Protein AF-A0A8C3JH48-F1 (afdb_monomer_lite)

pLDDT: mean 75.4, std 21.39, range [28.12, 94.06]

Radius of gyration: 23.01 Å; chains: 1; bounding box: 58×41×64 Å

Sequence (145 aa):
INKYPYADATYDEENLIQTIFDLFLAGTETTATTLRWALLYMVVYPDIQAKVQKELDAVLGCSHAICYEDRKKLPYTNAVIHEIQRYSNIVLIALPRQSMKDTELLGFPIPKGTVCVWGSCWQGWSSSLSLPPCYGRLPSPCQKE

Structure (mmCIF, N/CA/C/O backbone):
data_AF-A0A8C3JH48-F1
#
_entry.id   AF-A0A8C3JH48-F1
#
loop_
_atom_site.group_PDB
_atom_site.id
_atom_site.type_symbol
_atom_site.label_atom_id
_atom_site.label_alt_id
_atom_site.label_comp_id
_atom_site.label_asym_id
_atom_site.label_entity_id
_atom_site.label_seq_id
_atom_site.pdbx_PDB_ins_code
_atom_site.Cartn_x
_atom_site.Cartn_y
_atom_site.Cartn_z
_atom_site.occupanc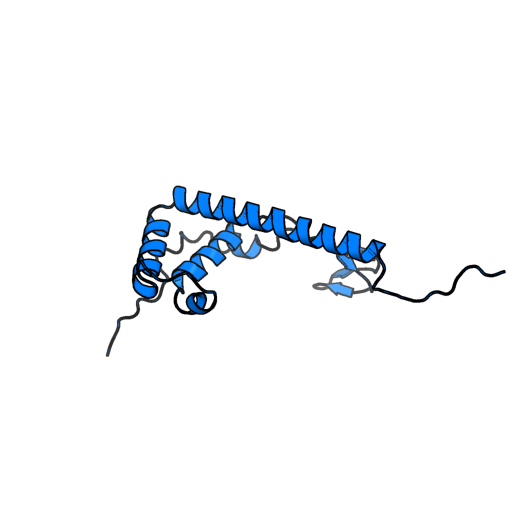y
_atom_site.B_iso_or_equiv
_atom_site.auth_seq_id
_atom_site.auth_comp_id
_atom_site.auth_asym_id
_atom_site.auth_atom_id
_atom_site.pdbx_PDB_model_num
ATOM 1 N N . ILE A 1 1 ? 36.226 10.559 -34.355 1.00 41.00 1 ILE A N 1
ATOM 2 C CA . ILE A 1 1 ? 37.206 10.066 -33.357 1.00 41.00 1 ILE A CA 1
ATOM 3 C C . ILE A 1 1 ? 36.917 10.866 -32.082 1.00 41.00 1 ILE A C 1
ATOM 5 O O . ILE A 1 1 ? 37.231 12.040 -32.093 1.00 41.00 1 ILE A O 1
ATOM 9 N N . ASN A 1 2 ? 36.156 10.478 -31.056 1.00 34.84 2 ASN A N 1
ATOM 10 C CA . ASN A 1 2 ? 35.652 9.221 -30.496 1.00 34.84 2 ASN A CA 1
ATOM 11 C C . ASN A 1 2 ? 34.139 9.353 -30.217 1.00 34.84 2 ASN A C 1
ATOM 13 O O . ASN A 1 2 ? 33.709 10.376 -29.694 1.00 34.84 2 ASN A O 1
ATOM 17 N N . LYS A 1 3 ? 33.344 8.322 -30.526 1.00 46.06 3 LYS A N 1
ATOM 18 C CA . LYS A 1 3 ? 31.971 8.159 -30.021 1.00 46.06 3 LYS A CA 1
ATOM 19 C C . LYS A 1 3 ? 32.010 7.060 -28.950 1.00 46.06 3 LYS A C 1
ATOM 21 O O . LYS A 1 3 ? 32.219 5.913 -29.315 1.00 46.06 3 LYS A O 1
ATOM 26 N N . TYR A 1 4 ? 31.817 7.461 -27.689 1.00 56.75 4 TYR A N 1
ATOM 27 C CA . TYR A 1 4 ? 31.629 6.664 -26.458 1.00 56.75 4 TYR A CA 1
ATOM 28 C C . TYR A 1 4 ? 32.773 5.718 -26.041 1.00 56.75 4 TYR A C 1
ATOM 30 O O . TYR A 1 4 ? 33.217 4.871 -26.810 1.00 56.75 4 TYR A O 1
ATOM 38 N N . PRO A 1 5 ? 33.239 5.849 -24.786 1.00 51.25 5 PRO A N 1
ATOM 39 C CA . PRO A 1 5 ? 32.789 4.884 -23.785 1.00 51.25 5 PRO A CA 1
ATOM 40 C C . PRO A 1 5 ? 32.626 5.544 -22.405 1.00 51.25 5 PRO A C 1
ATOM 42 O O . PRO A 1 5 ? 33.610 5.787 -21.712 1.00 51.25 5 PRO A O 1
ATOM 45 N N . TYR A 1 6 ? 31.392 5.813 -21.981 1.00 52.72 6 TYR A N 1
ATOM 46 C CA . TYR A 1 6 ? 31.112 5.972 -20.555 1.00 52.72 6 TYR A CA 1
ATOM 47 C C . TYR A 1 6 ? 30.202 4.825 -20.150 1.00 52.72 6 TYR A C 1
ATOM 49 O O . TYR A 1 6 ? 29.011 4.807 -20.455 1.00 52.72 6 TYR A O 1
ATOM 57 N N . ALA A 1 7 ? 30.814 3.808 -19.562 1.00 53.72 7 ALA A N 1
ATOM 58 C CA . ALA A 1 7 ? 30.078 2.830 -18.800 1.00 53.72 7 ALA A CA 1
ATOM 59 C C . ALA A 1 7 ? 29.486 3.536 -17.566 1.00 53.72 7 ALA A C 1
ATOM 61 O O . ALA A 1 7 ? 30.223 4.117 -16.778 1.00 53.72 7 ALA A O 1
ATOM 62 N N . ASP A 1 8 ? 28.165 3.444 -17.432 1.00 58.72 8 ASP A N 1
ATOM 63 C CA . ASP A 1 8 ? 27.534 2.974 -16.196 1.00 58.72 8 ASP A CA 1
ATOM 64 C C . ASP A 1 8 ? 27.683 3.852 -14.937 1.00 58.72 8 ASP A C 1
ATOM 66 O O . ASP A 1 8 ? 28.191 3.412 -13.907 1.00 58.72 8 ASP A O 1
ATOM 70 N N . ALA A 1 9 ? 27.180 5.088 -14.979 1.00 63.81 9 ALA A N 1
ATOM 71 C CA . ALA A 1 9 ? 26.744 5.747 -13.749 1.00 63.81 9 ALA A CA 1
ATOM 72 C C . ALA A 1 9 ? 25.225 5.592 -13.630 1.00 63.81 9 ALA A C 1
ATOM 74 O O . ALA A 1 9 ? 24.464 6.329 -14.245 1.00 63.81 9 ALA A O 1
ATOM 75 N N . THR A 1 10 ? 24.770 4.642 -12.809 1.00 65.00 10 THR A N 1
ATOM 76 C CA . THR A 1 10 ? 23.352 4.513 -12.410 1.00 65.00 10 THR A CA 1
ATOM 77 C C . THR A 1 10 ? 22.822 5.796 -11.742 1.00 65.00 10 THR A C 1
ATOM 79 O O . THR A 1 10 ? 21.617 6.012 -11.658 1.00 65.00 10 THR A O 1
ATOM 82 N N . TYR A 1 11 ? 23.721 6.657 -11.263 1.00 73.12 11 TYR A N 1
ATOM 83 C CA . TYR A 1 11 ? 23.423 7.925 -10.607 1.00 73.12 11 TYR A CA 1
ATOM 84 C C . TYR A 1 11 ? 23.704 9.096 -11.554 1.00 73.12 11 TYR A C 1
ATOM 86 O O . TYR A 1 11 ? 24.757 9.724 -11.479 1.00 73.12 11 TYR A O 1
ATOM 94 N N . ASP A 1 12 ? 22.749 9.360 -12.441 1.00 88.25 12 ASP A N 1
ATOM 95 C CA . ASP A 1 12 ? 22.699 10.537 -13.311 1.00 88.25 12 ASP A CA 1
ATOM 96 C C . ASP A 1 12 ? 21.501 11.429 -12.930 1.00 88.25 12 ASP A C 1
ATOM 98 O O . ASP A 1 12 ? 20.529 10.943 -12.343 1.00 88.25 12 ASP A O 1
ATOM 102 N N . GLU A 1 13 ? 21.562 12.729 -13.238 1.00 89.25 13 GLU A N 1
ATOM 103 C CA . GLU A 1 13 ? 20.488 13.682 -12.923 1.00 89.25 13 GLU A CA 1
ATOM 104 C C . GLU A 1 13 ? 19.170 13.313 -13.623 1.00 89.25 13 GLU A C 1
ATOM 106 O O . GLU A 1 13 ? 18.105 13.387 -13.006 1.00 89.25 13 GLU A O 1
ATOM 111 N N . GLU A 1 14 ? 19.222 12.817 -14.864 1.00 87.69 14 GLU A N 1
ATOM 112 C CA . GLU A 1 14 ? 18.025 12.369 -15.578 1.00 87.69 14 GLU A CA 1
ATOM 113 C C . GLU A 1 14 ? 17.397 11.153 -14.886 1.00 87.69 14 GLU A C 1
ATOM 115 O O . GLU A 1 14 ? 16.182 11.111 -14.670 1.00 87.69 14 GLU A O 1
ATOM 120 N N . ASN A 1 15 ? 18.219 10.188 -14.457 1.00 87.38 15 ASN A N 1
ATOM 121 C CA . ASN A 1 15 ? 17.739 9.011 -13.732 1.00 87.38 15 ASN A CA 1
ATOM 122 C C . ASN A 1 15 ? 17.193 9.370 -12.338 1.00 87.38 15 ASN A C 1
ATOM 124 O O . ASN A 1 15 ? 16.231 8.755 -11.872 1.00 87.38 15 ASN A O 1
ATOM 128 N N . LEU A 1 16 ? 17.759 10.387 -11.678 1.00 90.44 16 LEU A N 1
ATOM 129 C CA . LEU A 1 16 ? 17.244 10.913 -10.414 1.00 90.44 16 LEU A CA 1
ATOM 130 C C . LEU A 1 16 ? 15.840 11.505 -10.591 1.00 90.44 16 LEU A C 1
ATOM 132 O O . LEU A 1 16 ? 14.942 11.176 -9.816 1.00 90.44 16 LEU A O 1
ATOM 136 N N . ILE A 1 17 ? 15.632 12.331 -11.622 1.00 92.12 17 ILE A N 1
ATOM 137 C CA . ILE A 1 17 ? 14.319 12.920 -11.924 1.00 92.12 17 ILE A CA 1
ATOM 138 C C . ILE A 1 17 ? 13.291 11.817 -12.211 1.00 92.12 17 ILE A C 1
ATOM 140 O O . ILE A 1 17 ? 12.191 11.853 -11.654 1.00 92.12 17 ILE A O 1
ATOM 144 N N . GLN A 1 18 ? 13.655 10.812 -13.017 1.00 89.69 18 GLN A N 1
ATOM 145 C CA . GLN A 1 18 ? 12.784 9.665 -13.305 1.00 89.69 18 GLN A CA 1
ATOM 146 C C . GLN A 1 18 ? 12.448 8.869 -12.038 1.00 89.69 18 GLN A C 1
ATOM 148 O O . GLN A 1 18 ? 11.282 8.594 -11.776 1.00 89.69 18 GLN A O 1
ATOM 153 N N . THR A 1 19 ? 13.438 8.580 -11.190 1.00 90.38 19 THR A N 1
ATOM 154 C CA . THR A 1 19 ? 13.228 7.835 -9.937 1.00 90.38 19 THR A CA 1
ATOM 155 C C . THR A 1 19 ? 12.294 8.578 -8.978 1.00 90.38 19 THR A C 1
ATOM 157 O O . THR A 1 19 ? 11.440 7.966 -8.336 1.00 90.38 19 THR A O 1
ATOM 160 N N . ILE A 1 20 ? 12.434 9.904 -8.873 1.00 93.38 20 ILE A N 1
ATOM 161 C CA . ILE A 1 20 ? 11.544 10.735 -8.052 1.00 93.38 20 ILE A CA 1
ATOM 162 C C . ILE A 1 20 ? 10.118 10.683 -8.606 1.00 93.38 20 ILE A C 1
ATOM 164 O O . ILE A 1 20 ? 9.169 10.500 -7.842 1.00 93.38 20 ILE A O 1
ATOM 168 N N . PHE A 1 21 ? 9.961 10.819 -9.923 1.00 91.81 21 PHE A N 1
ATOM 169 C CA . PHE A 1 21 ? 8.657 10.749 -10.571 1.00 91.81 21 PHE A CA 1
ATOM 170 C C . PHE A 1 21 ? 7.982 9.389 -10.352 1.00 91.81 21 PHE A C 1
ATOM 172 O O . PHE A 1 21 ? 6.827 9.343 -9.923 1.00 91.81 21 PHE A O 1
ATOM 179 N N . ASP A 1 22 ? 8.720 8.295 -10.542 1.00 88.38 22 ASP A N 1
ATOM 180 C CA . ASP A 1 22 ? 8.240 6.933 -10.305 1.00 88.38 22 ASP A CA 1
ATOM 181 C C . ASP A 1 22 ? 7.821 6.720 -8.846 1.00 88.38 22 ASP A C 1
ATOM 183 O O . ASP A 1 22 ? 6.778 6.118 -8.587 1.00 88.38 22 ASP A O 1
ATOM 187 N N . LEU A 1 23 ? 8.580 7.252 -7.880 1.00 91.88 23 LEU A N 1
ATOM 188 C CA . LEU A 1 23 ? 8.243 7.165 -6.458 1.00 91.88 23 LEU A CA 1
ATOM 189 C C . LEU A 1 23 ? 6.908 7.854 -6.141 1.00 91.88 23 LEU A C 1
ATOM 191 O O . LEU A 1 23 ? 6.079 7.292 -5.420 1.00 91.88 23 LEU A O 1
ATOM 195 N N . PHE A 1 24 ? 6.683 9.056 -6.680 1.00 92.12 24 PHE A N 1
ATOM 196 C CA . PHE A 1 24 ? 5.429 9.784 -6.480 1.00 92.12 24 PHE A CA 1
ATOM 197 C C . PHE A 1 24 ? 4.258 9.102 -7.180 1.00 92.12 24 PHE A C 1
ATOM 199 O O . PHE A 1 24 ? 3.205 8.918 -6.571 1.00 92.12 24 PHE A O 1
ATOM 206 N N . LEU A 1 25 ? 4.438 8.675 -8.429 1.00 88.06 25 LEU A N 1
ATOM 207 C CA . LEU A 1 25 ? 3.383 8.011 -9.187 1.00 88.06 25 LEU A CA 1
ATOM 208 C C . LEU A 1 25 ? 2.981 6.685 -8.523 1.00 88.06 25 LEU A C 1
ATOM 210 O O . LEU A 1 25 ? 1.808 6.468 -8.215 1.00 88.06 25 LEU A O 1
ATOM 214 N N . ALA A 1 26 ? 3.961 5.825 -8.228 1.00 88.12 26 ALA A N 1
ATOM 215 C CA . ALA A 1 26 ? 3.722 4.526 -7.611 1.00 88.12 26 ALA A CA 1
ATOM 216 C C . ALA A 1 26 ? 3.184 4.649 -6.179 1.00 88.12 26 ALA A C 1
ATOM 218 O O . ALA A 1 26 ? 2.352 3.838 -5.769 1.00 88.12 26 ALA A O 1
ATOM 219 N N . GLY A 1 27 ? 3.639 5.645 -5.414 1.00 88.81 27 GLY A N 1
ATOM 220 C CA . GLY A 1 27 ? 3.267 5.828 -4.014 1.00 88.81 27 GLY A CA 1
ATOM 221 C C . GLY A 1 27 ? 1.933 6.541 -3.814 1.00 88.81 27 GLY A C 1
ATOM 222 O O . GLY A 1 27 ? 1.118 6.098 -3.008 1.00 88.81 27 GLY A O 1
ATOM 223 N N . THR A 1 28 ? 1.678 7.644 -4.519 1.00 90.00 28 THR A N 1
ATOM 224 C CA . THR A 1 28 ? 0.529 8.515 -4.235 1.00 90.00 28 THR A CA 1
ATOM 225 C C . THR A 1 28 ? -0.785 7.922 -4.727 1.00 90.00 28 THR A C 1
ATOM 227 O O . THR A 1 28 ? -1.751 7.852 -3.966 1.00 90.00 28 THR A O 1
ATOM 230 N N . GLU A 1 29 ? -0.849 7.477 -5.981 1.00 87.38 29 GLU A N 1
ATOM 231 C CA . GLU A 1 29 ? -2.116 7.040 -6.572 1.00 87.38 29 GLU A CA 1
ATOM 232 C C . GLU A 1 29 ? -2.618 5.724 -5.959 1.00 87.38 29 GLU A C 1
ATOM 234 O O . GLU A 1 29 ? -3.800 5.596 -5.611 1.00 87.38 29 GLU A O 1
ATOM 239 N N . THR A 1 30 ? -1.711 4.767 -5.745 1.00 88.25 30 THR A N 1
ATOM 240 C CA . THR A 1 30 ? -2.042 3.448 -5.189 1.00 88.25 30 THR A CA 1
ATOM 241 C C . THR A 1 30 ? -2.504 3.543 -3.732 1.00 88.25 30 THR A C 1
ATOM 243 O O . THR A 1 30 ? -3.538 2.971 -3.364 1.00 88.25 30 THR A O 1
ATOM 246 N N . THR A 1 31 ? -1.801 4.314 -2.895 1.00 90.19 31 THR A N 1
ATOM 247 C CA . THR A 1 31 ? -2.147 4.469 -1.473 1.00 90.19 31 THR A CA 1
ATOM 248 C C . THR A 1 31 ? -3.419 5.288 -1.288 1.00 90.19 31 THR A C 1
ATOM 250 O O . THR A 1 31 ? -4.300 4.866 -0.536 1.00 90.19 31 THR A O 1
ATOM 253 N N . ALA A 1 32 ? -3.589 6.393 -2.024 1.00 91.69 32 ALA A N 1
ATOM 254 C CA . ALA A 1 32 ? -4.803 7.206 -1.960 1.00 91.69 32 ALA A CA 1
ATOM 255 C C . ALA A 1 32 ? -6.041 6.393 -2.356 1.00 91.69 32 ALA A C 1
ATOM 257 O O . ALA A 1 32 ? -7.077 6.466 -1.696 1.00 91.69 32 ALA A O 1
ATOM 258 N N . THR A 1 33 ? -5.934 5.570 -3.399 1.00 90.38 33 THR A N 1
ATOM 259 C CA . THR A 1 33 ? -7.035 4.700 -3.826 1.00 90.38 33 THR A CA 1
ATOM 260 C C . THR A 1 33 ? -7.327 3.614 -2.789 1.00 90.38 33 THR A C 1
ATOM 262 O O . THR A 1 33 ? -8.494 3.348 -2.509 1.00 90.38 33 THR A O 1
ATOM 265 N N . THR A 1 34 ? -6.301 3.064 -2.129 1.00 89.94 34 THR A N 1
ATOM 266 C CA . THR A 1 34 ? -6.481 2.103 -1.023 1.00 89.94 34 THR A CA 1
ATOM 267 C C . THR A 1 34 ? -7.237 2.723 0.143 1.00 89.94 34 THR A C 1
ATOM 269 O O . THR A 1 34 ? -8.166 2.114 0.667 1.00 89.94 34 THR A O 1
ATOM 272 N N . LEU A 1 35 ? -6.890 3.953 0.524 1.00 91.81 35 LEU A N 1
ATOM 273 C CA . LEU A 1 35 ? -7.569 4.668 1.603 1.00 91.81 35 LEU A CA 1
ATOM 274 C C . LEU A 1 35 ? -9.020 5.004 1.250 1.00 91.81 35 LEU A C 1
ATOM 276 O O . LEU A 1 35 ? -9.900 4.859 2.095 1.00 91.81 35 LEU A O 1
ATOM 280 N N . ARG A 1 36 ? -9.298 5.397 -0.000 1.00 91.94 36 ARG A N 1
ATOM 281 C CA . ARG A 1 36 ? -10.675 5.635 -0.468 1.00 91.94 36 ARG A CA 1
ATOM 282 C C . ARG A 1 36 ? -11.530 4.376 -0.350 1.00 91.94 36 ARG A C 1
ATOM 284 O O . ARG A 1 36 ? -12.632 4.445 0.187 1.00 91.94 36 ARG A O 1
ATOM 291 N N . TRP A 1 37 ? -11.009 3.232 -0.792 1.00 91.69 37 TRP A N 1
ATOM 292 C CA . TRP A 1 37 ? -11.688 1.949 -0.623 1.00 91.69 37 TRP A CA 1
ATOM 293 C C . TRP A 1 37 ? -11.856 1.572 0.848 1.00 91.69 37 TRP A C 1
ATOM 295 O O . TRP A 1 37 ? -12.935 1.139 1.237 1.00 91.69 37 TRP A O 1
ATOM 305 N N . ALA A 1 38 ? -10.835 1.787 1.681 1.00 91.50 38 ALA A N 1
ATOM 306 C CA . ALA A 1 38 ? -10.923 1.530 3.115 1.00 91.50 38 ALA A CA 1
ATOM 307 C C . ALA A 1 38 ? -12.066 2.324 3.763 1.00 91.50 38 ALA A C 1
ATOM 309 O O . ALA A 1 38 ? -12.891 1.742 4.463 1.00 91.50 38 ALA A O 1
ATOM 310 N N . LEU A 1 39 ? -12.161 3.627 3.483 1.00 92.94 39 LEU A N 1
ATOM 311 C CA . LEU A 1 39 ? -13.252 4.471 3.976 1.00 92.94 39 LEU A CA 1
ATOM 312 C C . LEU A 1 39 ? -14.613 4.001 3.456 1.00 92.94 39 LEU A C 1
ATOM 314 O O . LEU A 1 39 ? -15.563 3.917 4.231 1.00 92.94 39 LEU A O 1
ATOM 318 N N . LEU A 1 40 ? -14.702 3.641 2.173 1.00 92.69 40 LEU A N 1
ATOM 319 C CA . LEU A 1 40 ? -15.931 3.107 1.592 1.00 92.69 40 LEU A CA 1
ATOM 320 C C . LEU A 1 40 ? -16.383 1.826 2.309 1.00 92.69 40 LEU A C 1
ATOM 322 O O . LEU A 1 40 ? -17.555 1.710 2.656 1.00 92.69 40 LEU A O 1
ATOM 326 N N . TYR A 1 41 ? -15.471 0.892 2.592 1.00 90.88 41 TYR A N 1
ATOM 327 C CA . TYR A 1 41 ? -15.814 -0.334 3.318 1.00 90.88 41 TYR A CA 1
ATOM 328 C C . TYR A 1 41 ? -16.238 -0.079 4.759 1.00 90.88 41 TYR A C 1
ATOM 330 O O . TYR A 1 41 ? -17.132 -0.768 5.239 1.00 90.88 41 TYR A O 1
ATOM 338 N N . MET A 1 42 ? -15.669 0.923 5.431 1.00 91.38 42 MET A N 1
ATOM 339 C CA . MET A 1 42 ? -16.125 1.300 6.773 1.00 91.38 42 MET A CA 1
ATOM 340 C C . MET A 1 42 ? -17.562 1.836 6.750 1.00 91.38 42 MET A C 1
ATOM 342 O O . MET A 1 42 ? -18.353 1.475 7.613 1.00 91.38 42 MET A O 1
ATOM 346 N N . VAL A 1 43 ? -17.928 2.623 5.729 1.00 93.38 43 VAL A N 1
ATOM 347 C CA . VAL A 1 43 ? -19.299 3.141 5.563 1.00 93.38 43 VAL A CA 1
ATOM 348 C C . VAL A 1 43 ? -20.290 2.032 5.195 1.00 93.38 43 VAL A C 1
ATOM 350 O O . VAL A 1 43 ? -21.407 2.015 5.704 1.00 93.38 43 VAL A O 1
ATOM 353 N N . VAL A 1 44 ? -19.898 1.102 4.320 1.00 93.75 44 VAL A N 1
ATOM 354 C CA . VAL A 1 44 ? -20.765 -0.006 3.876 1.00 93.75 44 VAL A CA 1
ATOM 355 C C . VAL A 1 44 ? -20.938 -1.073 4.965 1.00 93.75 44 VAL A C 1
ATOM 357 O O . VAL A 1 44 ? -22.002 -1.684 5.053 1.00 93.75 44 VAL A O 1
ATOM 360 N N . TYR A 1 45 ? -19.926 -1.288 5.810 1.00 92.38 45 TYR A N 1
ATOM 361 C CA . TYR A 1 45 ? -19.921 -2.309 6.859 1.00 92.38 45 TYR A CA 1
ATOM 362 C C . TYR A 1 45 ? -19.721 -1.695 8.258 1.00 92.38 45 TYR A C 1
ATOM 364 O O . TYR A 1 45 ? -18.656 -1.868 8.866 1.00 92.38 45 TYR A O 1
ATOM 372 N N . PRO A 1 46 ? -20.751 -1.036 8.823 1.00 92.62 46 PRO A N 1
ATOM 373 C CA . PRO A 1 46 ? -20.648 -0.367 10.123 1.00 92.62 46 PRO A CA 1
ATOM 374 C C . PRO A 1 46 ? -20.303 -1.333 11.270 1.00 92.62 46 PRO A C 1
ATOM 376 O O . PRO A 1 46 ? -19.588 -0.963 12.199 1.00 92.62 46 PRO A O 1
ATOM 379 N N . ASP A 1 47 ? -20.721 -2.600 11.185 1.00 93.00 47 ASP A N 1
ATOM 380 C CA . ASP A 1 47 ? -20.368 -3.633 12.170 1.00 93.00 47 ASP A CA 1
ATOM 381 C C . ASP A 1 47 ? -18.856 -3.886 12.247 1.00 93.00 47 ASP A C 1
ATOM 383 O O . ASP A 1 47 ? -18.301 -4.138 13.320 1.00 93.00 47 ASP A O 1
ATOM 387 N N . ILE A 1 48 ? -18.178 -3.855 11.095 1.00 91.06 48 ILE A N 1
ATOM 388 C CA . ILE A 1 48 ? -16.731 -4.062 11.013 1.00 91.06 48 ILE A CA 1
ATOM 389 C C . ILE A 1 48 ? -16.030 -2.838 11.592 1.00 91.06 48 ILE A C 1
ATOM 391 O O . ILE A 1 48 ? -15.129 -2.999 12.415 1.00 91.06 48 ILE A O 1
ATOM 395 N N . GLN A 1 49 ? -16.493 -1.638 11.235 1.00 92.81 49 GLN A N 1
ATOM 396 C CA . GLN A 1 49 ? -15.987 -0.384 11.785 1.00 92.81 49 GLN A CA 1
ATOM 397 C C . GLN A 1 49 ? -16.092 -0.354 13.318 1.00 92.81 49 GLN A C 1
ATOM 399 O O . GLN A 1 49 ? -15.109 -0.040 13.988 1.00 92.81 49 GLN A O 1
ATOM 404 N N . ALA A 1 50 ? -17.237 -0.748 13.884 1.00 94.06 50 ALA A N 1
ATOM 405 C CA . ALA A 1 50 ? -17.442 -0.794 15.331 1.00 94.06 50 ALA A CA 1
ATOM 406 C C . ALA A 1 50 ? -16.484 -1.776 16.029 1.00 94.06 50 ALA A C 1
ATOM 408 O O . ALA A 1 50 ? -15.952 -1.482 17.099 1.00 94.06 50 ALA A O 1
ATOM 409 N N . LYS A 1 51 ? -16.214 -2.937 15.416 1.00 92.75 51 LYS A N 1
ATOM 410 C CA . LYS A 1 51 ? -15.242 -3.911 15.943 1.00 92.75 51 LYS A CA 1
ATOM 411 C C . LYS A 1 51 ? -13.807 -3.379 15.904 1.00 92.75 51 LYS A C 1
ATOM 413 O O . LYS A 1 51 ? -13.074 -3.591 16.865 1.00 92.75 51 LYS A O 1
ATOM 418 N N . VAL A 1 52 ? -13.423 -2.681 14.830 1.00 92.25 52 VAL A N 1
ATOM 419 C CA . VAL A 1 52 ? -12.102 -2.036 14.720 1.00 92.25 52 VAL A CA 1
ATOM 420 C C . VAL A 1 52 ? -11.945 -0.959 15.793 1.00 92.25 52 VAL A C 1
ATOM 422 O O . VAL A 1 52 ? -10.951 -0.962 16.511 1.00 92.25 52 VAL A O 1
ATOM 425 N N . GLN A 1 53 ? -12.944 -0.088 15.965 1.00 91.88 53 GLN A N 1
ATOM 426 C CA . GLN A 1 53 ? -12.919 0.941 17.012 1.00 91.88 53 GLN A CA 1
ATOM 427 C C . GLN A 1 53 ? -12.818 0.329 18.411 1.00 91.88 53 GLN A C 1
ATOM 429 O O . GLN A 1 53 ? -11.971 0.739 19.193 1.00 91.88 53 GLN A O 1
ATOM 434 N N . LYS A 1 54 ? -13.586 -0.729 18.698 1.00 92.88 54 LYS A N 1
ATOM 435 C CA . LYS A 1 54 ? -13.521 -1.423 19.989 1.00 92.88 54 LYS A CA 1
ATOM 436 C C . LYS A 1 54 ? -12.139 -2.017 20.284 1.00 92.88 54 LYS A C 1
ATOM 438 O O . LYS A 1 54 ? -11.709 -1.999 21.434 1.00 92.88 54 LYS A O 1
ATOM 443 N N . GLU A 1 55 ? -11.460 -2.577 19.281 1.00 91.81 55 GLU A N 1
ATOM 444 C CA . GLU A 1 55 ? -10.090 -3.079 19.448 1.00 91.81 55 GLU A CA 1
ATOM 445 C C . GLU A 1 55 ? -9.109 -1.932 19.724 1.00 91.81 55 GLU A C 1
ATOM 447 O O . GLU A 1 55 ? -8.297 -2.031 20.644 1.00 91.81 55 GLU A O 1
ATOM 452 N N . LEU A 1 56 ? -9.219 -0.829 18.977 1.00 90.38 56 LEU A N 1
ATOM 453 C CA . LEU A 1 56 ? -8.388 0.360 19.173 1.00 90.38 56 LEU A CA 1
ATOM 454 C C . LEU A 1 56 ? -8.573 0.956 20.574 1.00 90.38 56 LEU A C 1
ATOM 456 O O . LEU A 1 56 ? -7.584 1.190 21.269 1.00 90.38 56 LEU A O 1
ATOM 460 N N . ASP A 1 57 ? -9.817 1.121 21.018 1.00 90.56 57 ASP A N 1
ATOM 461 C CA . ASP A 1 57 ? -10.142 1.660 22.340 1.00 90.56 57 ASP A CA 1
ATOM 462 C C . ASP A 1 57 ? -9.614 0.761 23.466 1.00 90.56 57 ASP A C 1
ATOM 464 O O . ASP A 1 57 ? -9.120 1.256 24.479 1.00 90.56 57 ASP A O 1
ATOM 468 N N . ALA A 1 58 ? -9.674 -0.563 23.287 1.00 88.56 58 ALA A N 1
ATOM 469 C CA . ALA A 1 58 ? -9.200 -1.526 24.278 1.00 88.56 58 ALA A CA 1
ATOM 470 C C . ALA A 1 58 ? -7.667 -1.566 24.405 1.00 88.56 58 ALA A C 1
ATOM 472 O O . ALA A 1 58 ? -7.155 -1.808 25.498 1.00 88.56 58 ALA A O 1
ATOM 473 N N . VAL A 1 59 ? -6.937 -1.370 23.303 1.00 85.94 59 VAL A N 1
ATOM 474 C CA . VAL A 1 59 ? -5.472 -1.522 23.264 1.00 85.94 59 VAL A CA 1
ATOM 475 C C . VAL A 1 59 ? -4.741 -0.197 23.477 1.00 85.94 59 VAL A C 1
ATOM 477 O O . VAL A 1 59 ? -3.722 -0.173 24.166 1.00 85.94 59 VAL A O 1
ATOM 480 N N . LEU A 1 60 ? -5.230 0.891 22.879 1.00 83.06 60 LEU A N 1
ATOM 481 C CA . LEU A 1 60 ? -4.540 2.186 22.843 1.00 83.06 60 LEU A CA 1
ATOM 482 C C . LEU A 1 60 ? -5.177 3.228 23.767 1.00 83.06 60 LEU A C 1
ATOM 484 O O . LEU A 1 60 ? -4.490 4.144 24.226 1.00 83.06 60 LEU A O 1
ATOM 488 N N . GLY A 1 61 ? -6.468 3.079 24.078 1.00 79.00 61 GLY A N 1
ATOM 489 C CA . GLY A 1 61 ? -7.233 4.082 24.814 1.00 79.00 61 GLY A CA 1
ATOM 490 C C . GLY A 1 61 ? -7.295 5.439 24.094 1.00 79.00 61 GLY A C 1
ATOM 491 O O . GLY A 1 61 ? -6.737 5.640 23.019 1.00 79.00 61 GLY A O 1
ATOM 492 N N . CYS A 1 62 ? -7.969 6.417 24.701 1.00 70.00 62 CYS A N 1
ATOM 493 C CA . CYS A 1 62 ? -8.288 7.686 24.030 1.00 70.00 62 CYS A CA 1
ATOM 494 C C . CYS A 1 62 ? -7.121 8.688 23.895 1.00 70.00 62 CYS A C 1
ATOM 496 O O . CYS A 1 62 ? -7.307 9.737 23.287 1.00 70.00 62 CYS A O 1
ATOM 498 N N . SER A 1 63 ? -5.953 8.431 24.496 1.00 66.69 63 SER A N 1
ATOM 499 C CA . SER A 1 63 ? -4.884 9.441 24.657 1.00 66.69 63 SER A CA 1
ATOM 500 C C . SER A 1 63 ? -3.555 9.065 23.987 1.00 66.69 63 SER A C 1
ATOM 502 O O . SER A 1 63 ? -2.609 9.853 23.994 1.00 66.69 63 SER A O 1
ATOM 504 N N . HIS A 1 64 ? -3.446 7.864 23.411 1.00 73.50 64 HIS A N 1
ATOM 505 C CA . HIS A 1 64 ? -2.207 7.421 22.775 1.00 73.50 64 HIS A CA 1
ATOM 506 C C . HIS A 1 64 ? -2.198 7.745 21.278 1.00 73.50 64 HIS A C 1
ATOM 508 O O . HIS A 1 64 ? -3.133 7.415 20.550 1.00 73.50 64 HIS A O 1
ATOM 514 N N . ALA A 1 65 ? -1.118 8.368 20.804 1.00 79.75 65 ALA A N 1
ATOM 515 C CA . ALA A 1 65 ? -0.872 8.507 19.375 1.00 79.75 65 ALA A CA 1
ATOM 516 C C . ALA A 1 65 ? -0.459 7.145 18.800 1.00 79.75 65 ALA A C 1
ATOM 518 O O . ALA A 1 65 ? 0.489 6.537 19.285 1.00 79.75 65 ALA A O 1
ATOM 519 N N . ILE A 1 66 ? -1.160 6.677 17.766 1.00 83.88 66 ILE A N 1
ATOM 520 C CA . ILE A 1 66 ? -0.904 5.373 17.140 1.00 83.88 66 ILE A CA 1
ATOM 521 C C . ILE A 1 66 ? 0.528 5.330 16.592 1.00 83.88 66 ILE A C 1
ATOM 523 O O . ILE A 1 66 ? 0.895 6.160 15.756 1.00 83.88 66 ILE A O 1
ATOM 527 N N . CYS A 1 67 ? 1.318 4.338 17.010 1.00 87.00 67 CYS A N 1
ATOM 528 C CA . CYS A 1 67 ? 2.655 4.099 16.470 1.00 87.00 67 CYS A CA 1
ATOM 529 C C . CYS A 1 67 ? 2.728 2.772 15.693 1.00 87.00 67 CYS A C 1
ATOM 531 O O . CYS A 1 67 ? 1.869 1.898 15.814 1.00 87.00 67 CYS A O 1
ATOM 533 N N . TYR A 1 68 ? 3.767 2.591 14.869 1.00 85.38 68 TYR A N 1
ATOM 534 C CA . TYR A 1 68 ? 3.911 1.369 14.063 1.00 85.38 68 TYR A CA 1
ATOM 535 C C . TYR A 1 68 ? 4.050 0.097 14.921 1.00 85.38 68 TYR A C 1
ATOM 537 O O . TYR A 1 68 ? 3.618 -0.982 14.513 1.00 85.38 68 TYR A O 1
ATOM 545 N N . GLU A 1 69 ? 4.615 0.209 16.124 1.00 87.12 69 GLU A N 1
ATOM 546 C CA . GLU A 1 69 ? 4.798 -0.925 17.038 1.00 87.12 69 GLU A CA 1
ATOM 547 C C . GLU A 1 69 ? 3.464 -1.490 17.547 1.00 87.12 69 GLU A C 1
ATOM 549 O O . GLU A 1 69 ? 3.348 -2.698 17.783 1.00 87.12 69 GLU A O 1
ATOM 554 N N . ASP A 1 70 ? 2.429 -0.651 17.623 1.00 86.31 70 ASP A N 1
ATOM 555 C CA . ASP A 1 70 ? 1.088 -1.050 18.051 1.00 86.31 70 ASP A CA 1
ATOM 556 C C . ASP A 1 70 ? 0.396 -1.978 17.057 1.00 86.31 70 ASP A C 1
ATOM 558 O O . ASP A 1 70 ? -0.501 -2.728 17.439 1.00 86.31 70 ASP A O 1
ATOM 562 N N . ARG A 1 71 ? 0.867 -2.033 15.804 1.00 86.38 71 ARG A N 1
ATOM 563 C CA . ARG A 1 71 ? 0.357 -2.964 14.789 1.00 86.38 71 ARG A CA 1
ATOM 564 C C . ARG A 1 71 ? 0.331 -4.410 15.288 1.00 86.38 71 ARG A C 1
ATOM 566 O O . ARG A 1 71 ? -0.591 -5.150 14.963 1.00 86.38 71 ARG A O 1
ATOM 573 N N . LYS A 1 72 ? 1.324 -4.826 16.086 1.00 87.25 72 LYS A N 1
ATOM 574 C CA . LYS A 1 72 ? 1.390 -6.193 16.639 1.00 87.25 72 LYS A CA 1
ATOM 575 C C . LYS A 1 72 ? 0.311 -6.464 17.690 1.00 87.25 72 LYS A C 1
ATOM 577 O O . LYS A 1 72 ? -0.049 -7.618 17.896 1.00 87.25 72 LYS A O 1
ATOM 582 N N . LYS A 1 73 ? -0.184 -5.415 18.349 1.00 87.56 73 LYS A N 1
ATOM 583 C CA . LYS A 1 73 ? -1.226 -5.482 19.380 1.00 87.56 73 LYS A CA 1
ATOM 584 C C . LYS A 1 73 ? -2.641 -5.398 18.791 1.00 87.56 73 LYS A C 1
ATOM 586 O O . LYS A 1 73 ? -3.595 -5.626 19.521 1.00 87.56 73 LYS A O 1
ATOM 591 N N . LEU A 1 74 ? -2.767 -5.095 17.494 1.00 89.88 74 LEU A N 1
ATOM 592 C CA . LEU A 1 74 ? -4.033 -4.896 16.779 1.00 89.88 74 LEU A CA 1
ATOM 593 C C . LEU A 1 74 ? -4.252 -5.973 15.696 1.00 89.88 74 LEU A C 1
ATOM 595 O O . LEU A 1 74 ? -4.220 -5.670 14.494 1.00 89.88 74 LEU A O 1
ATOM 599 N N . PRO A 1 75 ? -4.419 -7.254 16.076 1.00 91.62 75 PRO A N 1
ATOM 600 C CA . PRO A 1 75 ? -4.565 -8.342 15.115 1.00 91.62 75 PRO A CA 1
ATOM 601 C C . PRO A 1 75 ? -5.804 -8.194 14.222 1.00 91.62 75 PRO A C 1
ATOM 603 O O . PRO A 1 75 ? -5.719 -8.505 13.033 1.00 91.62 75 PRO A O 1
ATOM 606 N N . TYR A 1 76 ? -6.934 -7.708 14.748 1.00 91.00 76 TYR A N 1
ATOM 607 C CA . TYR A 1 76 ? -8.167 -7.570 13.973 1.00 91.00 76 TYR A CA 1
ATOM 608 C C . TYR A 1 76 ? -8.073 -6.419 12.972 1.00 91.00 76 TYR A C 1
ATOM 610 O O . TYR A 1 76 ? -8.350 -6.606 11.790 1.00 91.00 76 TYR A O 1
ATOM 618 N N . THR A 1 77 ? -7.594 -5.255 13.402 1.00 91.19 77 THR A N 1
ATOM 619 C CA . THR A 1 77 ? -7.367 -4.099 12.526 1.00 91.19 77 THR A CA 1
ATOM 620 C C . THR A 1 77 ? -6.380 -4.443 11.411 1.00 91.19 77 THR A C 1
ATOM 622 O O . THR A 1 77 ? -6.630 -4.137 10.245 1.00 91.19 77 THR A O 1
ATOM 625 N N . ASN A 1 78 ? -5.290 -5.150 11.733 1.00 91.56 78 ASN A N 1
ATOM 626 C CA . ASN A 1 78 ? -4.332 -5.608 10.728 1.00 91.56 78 ASN A CA 1
ATOM 627 C C . ASN A 1 78 ? -4.982 -6.590 9.734 1.00 91.56 78 ASN A C 1
ATOM 629 O O . ASN A 1 78 ? -4.764 -6.468 8.530 1.00 91.56 78 ASN A O 1
ATOM 633 N N . ALA A 1 79 ? -5.824 -7.516 10.206 1.00 92.25 79 ALA A N 1
ATOM 634 C CA . ALA A 1 79 ? -6.575 -8.421 9.335 1.00 92.25 79 ALA A CA 1
ATOM 635 C C . ALA A 1 79 ? -7.548 -7.671 8.406 1.00 92.25 79 ALA A C 1
ATOM 637 O O . ALA A 1 79 ? -7.607 -7.979 7.218 1.00 92.25 79 ALA A O 1
ATOM 638 N N . VAL A 1 80 ? -8.254 -6.652 8.907 1.00 91.88 80 VAL A N 1
ATOM 639 C CA . VAL A 1 80 ? -9.166 -5.819 8.103 1.00 91.88 80 VAL A CA 1
ATOM 640 C C . VAL A 1 80 ? -8.408 -5.047 7.021 1.00 91.88 80 VAL A C 1
ATOM 642 O O . VAL A 1 80 ? -8.848 -5.022 5.876 1.00 91.88 80 VAL A O 1
ATOM 645 N N . ILE A 1 81 ? -7.248 -4.462 7.335 1.00 90.62 81 ILE A N 1
ATOM 646 C CA . ILE A 1 81 ? -6.411 -3.772 6.337 1.00 90.62 81 ILE A CA 1
ATOM 647 C C . ILE A 1 81 ? -5.975 -4.741 5.234 1.00 90.62 81 ILE A C 1
ATOM 649 O O . ILE A 1 81 ? -6.070 -4.414 4.048 1.00 90.62 81 ILE A O 1
ATOM 653 N N . HIS A 1 82 ? -5.533 -5.942 5.614 1.00 90.56 82 HIS A N 1
ATOM 654 C CA . HIS A 1 82 ? -5.172 -6.977 4.651 1.00 90.56 82 HIS A CA 1
ATOM 655 C C . HIS A 1 82 ? -6.365 -7.388 3.782 1.00 90.56 82 HIS A C 1
ATOM 657 O O . HIS A 1 82 ? -6.200 -7.520 2.573 1.00 90.56 82 HIS A O 1
ATOM 663 N N . GLU A 1 83 ? -7.562 -7.512 4.356 1.00 90.19 83 GLU A N 1
ATOM 664 C CA . GLU A 1 83 ? -8.790 -7.832 3.621 1.00 90.19 83 GLU A CA 1
ATOM 665 C C . GLU A 1 83 ? -9.208 -6.713 2.654 1.00 90.19 83 GLU A C 1
ATOM 667 O O . GLU A 1 83 ? -9.629 -6.979 1.529 1.00 90.19 83 GLU A O 1
ATOM 672 N N . ILE A 1 84 ? -9.028 -5.448 3.033 1.00 89.38 84 ILE A N 1
ATOM 673 C CA . ILE A 1 84 ? -9.290 -4.311 2.142 1.00 89.38 84 ILE A CA 1
ATOM 674 C C . ILE A 1 84 ? -8.341 -4.350 0.944 1.00 89.38 84 ILE A C 1
ATOM 676 O O . ILE A 1 84 ? -8.788 -4.195 -0.192 1.00 89.38 84 ILE A O 1
ATOM 680 N N . GLN A 1 85 ? -7.046 -4.592 1.162 1.00 87.25 85 GLN A N 1
ATOM 681 C CA . GLN A 1 85 ? -6.079 -4.742 0.067 1.00 87.25 85 GLN A CA 1
ATOM 682 C C . GLN A 1 85 ? -6.412 -5.951 -0.819 1.00 87.25 85 GLN A C 1
ATOM 684 O O . GLN A 1 85 ? -6.321 -5.853 -2.043 1.00 87.25 85 GLN A O 1
ATOM 689 N N . ARG A 1 86 ? -6.865 -7.049 -0.196 1.00 85.56 86 ARG A N 1
ATOM 690 C CA . ARG A 1 86 ? -7.358 -8.273 -0.845 1.00 85.56 86 ARG A CA 1
ATOM 691 C C . ARG A 1 86 ? -8.458 -7.983 -1.855 1.00 85.56 86 ARG A C 1
ATOM 693 O O . ARG A 1 86 ? -8.431 -8.463 -2.985 1.00 85.56 86 ARG A O 1
ATOM 700 N N . TYR A 1 87 ? -9.449 -7.224 -1.406 1.00 83.62 87 TYR A N 1
ATOM 701 C CA . TYR A 1 87 ? -10.723 -7.086 -2.090 1.00 83.62 87 TYR A CA 1
ATOM 702 C C . TYR A 1 87 ? -10.752 -5.878 -3.038 1.00 83.62 87 TYR A C 1
ATOM 704 O O . TYR A 1 87 ? -11.362 -5.946 -4.100 1.00 83.62 87 TYR A O 1
ATOM 712 N N . SER A 1 88 ? -10.035 -4.795 -2.714 1.00 79.06 88 SER A N 1
ATOM 713 C CA . SER A 1 88 ? -10.003 -3.574 -3.539 1.00 79.06 88 SER A CA 1
ATOM 714 C C . SER A 1 88 ? -9.255 -3.740 -4.861 1.00 79.06 88 SER A C 1
ATOM 716 O O . SER A 1 88 ? -9.478 -2.935 -5.757 1.00 79.06 88 SER A O 1
ATOM 718 N N . ASN A 1 89 ? -8.343 -4.722 -4.956 1.00 71.69 89 ASN A N 1
ATOM 719 C CA . ASN A 1 89 ? -7.507 -5.042 -6.123 1.00 71.69 89 ASN A CA 1
ATOM 720 C C . ASN A 1 89 ? -7.244 -3.848 -7.067 1.00 71.69 89 ASN A C 1
ATOM 722 O O . ASN A 1 89 ? -7.695 -3.813 -8.211 1.00 71.69 89 ASN A O 1
ATOM 726 N N . ILE A 1 90 ? -6.530 -2.844 -6.554 1.00 75.44 90 ILE A N 1
ATOM 727 C CA . ILE A 1 90 ? -6.352 -1.545 -7.227 1.00 75.44 90 ILE A CA 1
ATOM 728 C C . ILE A 1 90 ? -5.496 -1.683 -8.491 1.00 75.44 90 ILE A C 1
ATOM 730 O O . ILE A 1 90 ? -5.645 -0.914 -9.436 1.00 75.44 90 ILE A O 1
ATOM 734 N N . VAL A 1 91 ? -4.628 -2.696 -8.529 1.00 74.31 91 VAL A N 1
ATOM 735 C CA . VAL A 1 91 ? -3.774 -3.012 -9.676 1.00 74.31 91 VAL A CA 1
ATOM 736 C C . VAL A 1 91 ? -4.302 -4.285 -10.335 1.00 74.31 91 VAL A C 1
ATOM 738 O O . VAL A 1 91 ? -3.871 -5.395 -10.030 1.00 74.31 91 VAL A O 1
ATOM 741 N N . LEU A 1 92 ? -5.262 -4.114 -11.247 1.00 61.06 92 LEU A N 1
ATOM 742 C CA . LEU A 1 92 ? -5.931 -5.214 -11.958 1.00 61.06 92 LEU A CA 1
ATOM 743 C C . LEU A 1 92 ? -4.963 -6.075 -12.790 1.00 61.06 92 LEU A C 1
ATOM 745 O O . LEU A 1 92 ? -5.167 -7.283 -12.942 1.00 61.06 92 LEU A O 1
ATOM 749 N N . ILE A 1 93 ? -3.915 -5.452 -13.328 1.00 67.81 93 ILE A N 1
ATOM 750 C CA . ILE A 1 93 ? -2.880 -6.076 -14.151 1.00 67.81 93 ILE A CA 1
ATOM 751 C C . ILE A 1 93 ? -1.533 -5.579 -13.634 1.00 67.81 93 ILE A C 1
ATOM 753 O O . ILE A 1 93 ? -1.316 -4.371 -13.548 1.00 67.81 93 ILE A O 1
ATOM 757 N N . ALA A 1 94 ? -0.637 -6.498 -13.268 1.00 72.69 94 ALA A N 1
ATOM 758 C CA . ALA A 1 94 ? 0.700 -6.100 -12.846 1.00 72.69 94 ALA A CA 1
ATOM 759 C C . ALA A 1 94 ? 1.499 -5.558 -14.038 1.00 72.69 94 ALA A C 1
ATOM 761 O O . ALA A 1 94 ? 1.220 -5.888 -15.193 1.00 72.69 94 ALA A O 1
ATOM 762 N N . LEU A 1 95 ? 2.527 -4.760 -13.748 1.00 80.06 95 LEU A N 1
ATOM 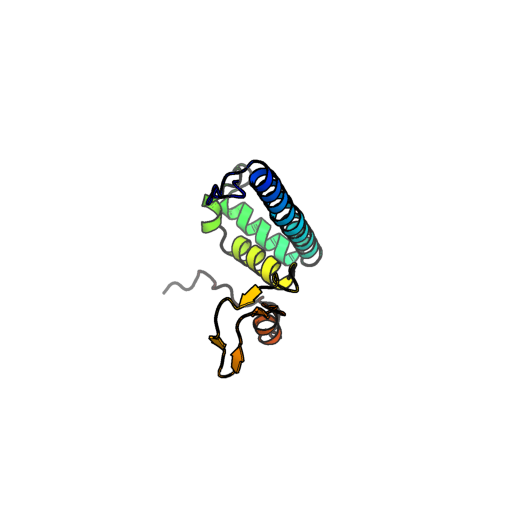763 C CA . LEU A 1 95 ? 3.379 -4.180 -14.781 1.00 80.06 95 LEU A CA 1
ATOM 764 C C . LEU A 1 95 ? 3.928 -5.271 -15.722 1.00 80.06 95 LEU A C 1
ATOM 766 O O . LEU A 1 95 ? 4.429 -6.292 -15.230 1.00 80.06 95 LEU A O 1
ATOM 770 N N . PRO A 1 96 ? 3.849 -5.073 -17.052 1.00 84.94 96 PRO A N 1
ATOM 771 C CA . PRO A 1 96 ? 4.382 -6.018 -18.021 1.00 84.94 96 PRO A CA 1
ATOM 772 C C . PRO A 1 96 ? 5.850 -6.337 -17.734 1.00 84.94 96 PRO A C 1
ATOM 774 O O . PRO A 1 96 ? 6.673 -5.446 -17.524 1.00 84.94 96 PRO A O 1
ATOM 777 N N . ARG A 1 97 ? 6.185 -7.625 -17.717 1.00 86.31 97 ARG A N 1
ATOM 778 C CA . ARG A 1 97 ? 7.558 -8.116 -17.559 1.00 86.31 97 ARG A CA 1
ATOM 779 C C . ARG A 1 97 ? 8.026 -8.704 -18.880 1.00 86.31 97 ARG A C 1
ATOM 781 O O . ARG A 1 97 ? 7.210 -9.172 -19.658 1.00 86.31 97 ARG A O 1
ATOM 788 N N . GLN A 1 98 ? 9.329 -8.722 -19.128 1.00 88.81 98 GLN A N 1
ATOM 789 C CA . GLN A 1 98 ? 9.896 -9.333 -20.331 1.00 88.81 98 GLN A CA 1
ATOM 790 C C . GLN A 1 98 ? 10.838 -10.475 -19.958 1.00 88.81 98 GLN A C 1
ATOM 792 O O . GLN A 1 98 ? 11.629 -10.348 -19.020 1.00 88.81 98 GLN A O 1
ATOM 797 N N . SER A 1 99 ? 10.763 -11.589 -20.690 1.00 87.88 99 SER A N 1
ATOM 798 C CA . SER A 1 99 ? 11.690 -12.702 -20.492 1.00 87.88 99 SER A CA 1
ATOM 799 C C . SER A 1 99 ? 13.089 -12.356 -21.008 1.00 87.88 99 SER A C 1
ATOM 801 O O . SER A 1 99 ? 13.273 -12.071 -22.194 1.00 87.88 99 SER A O 1
ATOM 803 N N . MET A 1 100 ? 14.092 -12.408 -20.127 1.00 88.06 100 MET A N 1
ATOM 804 C CA . MET A 1 100 ? 15.488 -12.095 -20.471 1.00 88.06 100 MET A CA 1
ATOM 805 C C . MET A 1 100 ? 16.237 -13.275 -21.107 1.00 88.06 100 MET A C 1
ATOM 807 O O . MET A 1 100 ? 17.264 -13.071 -21.760 1.00 88.06 100 MET A O 1
ATOM 811 N N . LYS A 1 101 ? 15.743 -14.504 -20.917 1.00 88.62 101 LYS A N 1
ATOM 812 C CA . LYS A 1 101 ? 16.321 -15.759 -21.419 1.00 88.62 101 LYS A CA 1
ATOM 813 C C . LYS A 1 101 ? 15.201 -16.735 -21.763 1.00 88.62 101 LYS A C 1
ATOM 815 O O . LYS A 1 101 ? 14.107 -16.615 -21.222 1.00 88.62 101 LYS A O 1
ATOM 820 N N . ASP A 1 102 ? 15.480 -17.713 -22.612 1.00 90.44 102 ASP A N 1
ATOM 821 C CA . ASP A 1 102 ? 14.529 -18.798 -22.856 1.00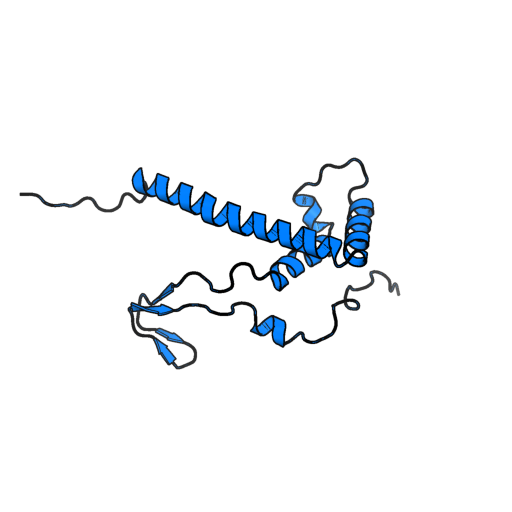 90.44 102 ASP A CA 1
ATOM 822 C C . ASP A 1 102 ? 14.275 -19.534 -21.534 1.00 90.44 102 ASP A C 1
ATOM 824 O O . ASP A 1 102 ? 15.212 -19.857 -20.802 1.00 90.44 102 ASP A O 1
ATOM 828 N N . THR A 1 103 ? 13.010 -19.684 -21.154 1.00 87.12 103 THR A N 1
ATOM 829 C CA . THR A 1 103 ? 12.611 -20.264 -19.864 1.00 87.12 103 THR A CA 1
ATOM 830 C C . THR A 1 103 ? 11.359 -21.099 -20.054 1.00 87.12 103 THR A C 1
ATOM 832 O O . THR A 1 103 ? 10.483 -20.730 -20.826 1.00 87.12 103 THR A O 1
ATOM 835 N N . GLU A 1 104 ? 11.249 -22.209 -19.337 1.00 90.88 104 GLU A N 1
ATOM 836 C CA . GLU A 1 104 ? 10.034 -23.018 -19.318 1.00 90.88 104 GLU A CA 1
ATOM 837 C C . GLU A 1 104 ? 9.184 -22.659 -18.097 1.00 90.88 104 GLU A C 1
ATOM 839 O O . GLU A 1 104 ? 9.673 -22.639 -16.967 1.00 90.88 104 GLU A O 1
ATOM 844 N N . LEU A 1 105 ? 7.900 -22.377 -18.318 1.00 85.44 105 LEU A N 1
ATOM 845 C CA . LEU A 1 105 ? 6.928 -22.114 -17.260 1.00 85.44 105 LEU A CA 1
ATOM 846 C C 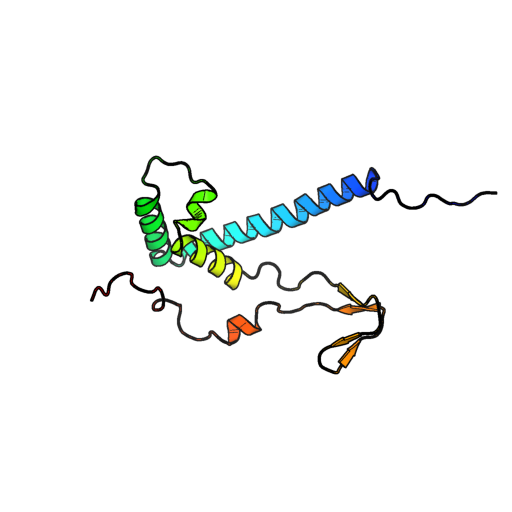. LEU A 1 105 ? 5.799 -23.137 -17.356 1.00 85.44 105 LEU A C 1
ATOM 848 O O . LEU A 1 105 ? 5.087 -23.173 -18.353 1.00 85.44 105 LEU A O 1
ATOM 852 N N . LEU A 1 106 ? 5.619 -23.961 -16.318 1.00 85.38 106 LEU A N 1
ATOM 853 C CA . LEU A 1 106 ? 4.564 -24.989 -16.258 1.00 85.38 106 LEU A CA 1
ATOM 854 C C . LEU A 1 106 ? 4.546 -25.933 -17.483 1.00 85.38 106 LEU A C 1
ATOM 856 O O . LEU A 1 106 ? 3.487 -26.380 -17.910 1.00 85.38 106 LEU A O 1
ATOM 860 N N . GLY A 1 107 ? 5.720 -26.219 -18.056 1.00 86.81 107 GLY A N 1
ATOM 861 C CA . GLY A 1 107 ? 5.870 -27.045 -19.261 1.00 86.81 107 GLY A CA 1
ATOM 862 C C . GLY A 1 107 ? 5.689 -26.297 -20.588 1.00 86.81 107 GLY A C 1
ATOM 863 O O . GLY A 1 107 ? 5.813 -26.911 -21.644 1.00 86.81 107 GLY A O 1
ATOM 864 N N . PHE A 1 108 ? 5.433 -24.985 -20.562 1.00 87.44 108 PHE A N 1
ATOM 865 C CA . PHE A 1 108 ? 5.374 -24.145 -21.758 1.00 87.44 108 PHE A CA 1
ATOM 866 C C . PHE A 1 108 ? 6.707 -23.415 -21.978 1.00 87.44 108 PHE A C 1
ATOM 868 O O . PHE A 1 108 ? 7.148 -22.685 -21.084 1.00 87.44 108 PHE A O 1
ATOM 875 N N . PRO A 1 109 ? 7.350 -23.557 -23.151 1.00 90.62 109 PRO A N 1
ATOM 876 C CA . PRO A 1 109 ? 8.560 -22.811 -23.468 1.00 90.62 109 PRO A CA 1
ATOM 877 C C . PRO A 1 109 ? 8.223 -21.342 -23.762 1.00 90.62 109 PRO A C 1
ATOM 879 O O . PRO A 1 109 ? 7.436 -21.033 -24.657 1.00 90.62 109 PRO A O 1
ATOM 882 N N . ILE A 1 110 ? 8.836 -20.429 -23.012 1.00 88.25 110 ILE A N 1
ATOM 883 C CA . ILE A 1 110 ? 8.739 -18.979 -23.185 1.00 88.25 110 ILE A CA 1
ATOM 884 C C . ILE A 1 110 ? 10.055 -18.486 -23.799 1.00 88.25 110 ILE A C 1
ATOM 886 O O . ILE A 1 110 ? 11.082 -18.474 -23.110 1.00 88.25 110 ILE A O 1
ATOM 890 N N . PRO A 1 111 ? 10.051 -18.052 -25.072 1.00 90.06 111 PRO A N 1
ATOM 891 C CA . PRO A 1 111 ? 11.251 -17.544 -25.713 1.00 90.06 111 PRO A CA 1
ATOM 892 C C . PRO A 1 111 ? 11.648 -16.176 -25.151 1.00 90.06 111 PRO A C 1
ATOM 894 O O . PRO A 1 111 ? 10.817 -15.384 -24.680 1.00 90.06 111 PRO A O 1
ATOM 897 N N . LYS A 1 112 ? 12.941 -15.876 -25.238 1.00 90.00 112 LYS A N 1
ATOM 898 C CA . LYS A 1 112 ? 13.523 -14.584 -24.895 1.00 90.00 112 LYS A CA 1
ATOM 899 C C . LYS A 1 112 ? 12.807 -13.465 -25.651 1.00 90.00 112 LYS A C 1
ATOM 901 O O . LYS A 1 112 ? 12.564 -13.549 -26.850 1.00 90.00 112 LYS A O 1
ATOM 906 N N . GLY A 1 113 ? 12.505 -12.389 -24.934 1.00 87.88 113 GLY A N 1
ATOM 907 C CA . GLY A 1 113 ? 11.835 -11.215 -25.481 1.00 87.88 113 GLY A CA 1
ATOM 908 C C . GLY A 1 113 ? 10.309 -11.243 -25.377 1.00 87.88 113 GLY A C 1
ATOM 909 O O . GLY A 1 113 ? 9.693 -10.209 -25.625 1.00 87.88 113 GLY A O 1
ATOM 910 N N . THR A 1 114 ? 9.704 -12.357 -24.949 1.00 87.56 114 THR A N 1
ATOM 911 C CA . THR A 1 114 ? 8.254 -12.443 -24.706 1.00 87.56 114 THR A CA 1
ATOM 912 C C . THR A 1 114 ? 7.837 -11.507 -23.572 1.00 87.56 114 THR A C 1
ATOM 914 O O . THR A 1 114 ? 8.442 -11.529 -22.495 1.00 87.56 114 THR A O 1
ATOM 917 N N . VAL A 1 115 ? 6.801 -10.694 -23.806 1.00 86.62 115 VAL A N 1
ATOM 918 C CA . VAL A 1 115 ? 6.188 -9.837 -22.782 1.00 86.62 115 VAL A CA 1
ATOM 919 C C . VAL A 1 115 ? 5.168 -10.659 -21.998 1.00 86.62 115 VAL A C 1
ATOM 921 O O . VAL A 1 115 ? 4.107 -11.018 -22.501 1.00 86.62 115 VAL A O 1
ATOM 924 N N . CYS A 1 116 ? 5.502 -10.956 -20.750 1.00 82.19 116 CYS A N 1
ATOM 925 C CA . CYS A 1 116 ? 4.647 -11.628 -19.789 1.00 82.19 116 CYS A CA 1
ATOM 926 C C . CYS A 1 116 ? 3.851 -10.583 -19.008 1.00 82.19 116 CYS A C 1
ATOM 928 O O . CYS A 1 116 ? 4.389 -9.854 -18.169 1.00 82.19 116 CYS A O 1
ATOM 930 N N . VAL A 1 117 ? 2.552 -10.530 -19.270 1.00 81.94 117 VAL A N 1
ATOM 931 C CA . VAL A 1 117 ? 1.616 -9.728 -18.487 1.00 81.94 117 VAL A CA 1
ATOM 932 C C . VAL A 1 117 ? 0.998 -10.625 -17.426 1.00 81.94 117 VAL A C 1
ATOM 934 O O . VAL A 1 117 ? 0.338 -11.614 -17.740 1.00 81.94 117 VAL A O 1
ATOM 937 N N . TRP A 1 118 ? 1.203 -10.280 -16.159 1.00 63.22 118 TRP A N 1
ATOM 938 C CA . TRP A 1 118 ? 0.573 -10.992 -15.053 1.00 63.22 118 TRP A CA 1
ATOM 939 C C . TRP A 1 118 ? -0.825 -10.414 -14.834 1.00 63.22 118 TRP A C 1
ATOM 941 O O . TRP A 1 118 ? -1.022 -9.456 -14.083 1.00 63.22 118 TRP A O 1
ATOM 951 N N . GLY A 1 119 ? -1.795 -10.974 -15.555 1.00 59.22 119 GLY A N 1
ATOM 952 C CA . GLY A 1 119 ? -3.213 -10.715 -15.333 1.00 59.22 119 GLY A CA 1
ATOM 953 C C . GLY A 1 119 ? -3.738 -11.541 -14.160 1.00 59.22 119 GLY A C 1
ATOM 954 O O . GLY A 1 119 ? -3.414 -12.718 -14.036 1.00 59.22 119 GLY A O 1
ATOM 955 N N . SER A 1 120 ? -4.575 -10.937 -13.312 1.00 53.06 120 SER A N 1
ATOM 956 C CA . SER A 1 120 ? -5.260 -11.627 -12.206 1.00 53.06 120 SER A CA 1
ATOM 957 C C . SER A 1 120 ? -4.341 -12.292 -11.169 1.00 53.06 120 SER A C 1
ATOM 959 O O . SER A 1 120 ? -4.510 -13.462 -10.839 1.00 53.06 120 SER A O 1
ATOM 961 N N . CYS A 1 121 ? -3.447 -11.518 -10.543 1.00 49.38 121 CYS A N 1
ATOM 962 C CA . CYS A 1 121 ? -2.684 -11.971 -9.365 1.00 49.38 121 CYS A CA 1
ATOM 963 C C . CYS A 1 121 ? -3.592 -12.389 -8.171 1.00 49.38 121 CYS A C 1
ATOM 965 O O . CYS A 1 121 ? -3.141 -13.053 -7.245 1.00 49.38 121 CYS A O 1
ATOM 967 N N . TRP A 1 122 ? -4.889 -12.042 -8.205 1.00 42.69 122 TRP A N 1
ATOM 968 C CA . TRP A 1 122 ? -5.823 -12.178 -7.077 1.00 42.69 122 TRP A CA 1
ATOM 969 C C . TRP A 1 122 ? -7.045 -13.096 -7.290 1.00 42.69 122 TRP A C 1
ATOM 971 O O . TRP A 1 122 ? -7.622 -13.585 -6.315 1.00 42.69 122 TRP A O 1
ATOM 981 N N . GLN A 1 123 ? -7.468 -13.367 -8.531 1.00 43.53 123 GLN A N 1
ATOM 982 C CA . GLN A 1 123 ? -8.744 -14.068 -8.782 1.00 43.53 123 GLN A CA 1
ATOM 983 C C . GLN A 1 123 ? -8.727 -15.545 -8.359 1.00 43.53 123 GLN A C 1
ATOM 985 O O . GLN A 1 123 ? -9.774 -16.068 -7.981 1.00 43.53 123 GLN A O 1
ATOM 990 N N . GLY A 1 124 ? -7.559 -16.201 -8.336 1.00 42.28 124 GLY A N 1
ATOM 991 C CA . GLY A 1 124 ? -7.434 -17.580 -7.841 1.00 42.28 124 GLY A CA 1
ATOM 992 C C . GLY A 1 124 ? -7.798 -17.724 -6.357 1.00 42.28 124 GLY A C 1
ATOM 993 O O . GLY A 1 124 ? -8.308 -18.758 -5.937 1.00 42.28 124 GLY A O 1
ATOM 994 N N . TRP A 1 125 ? -7.618 -16.665 -5.563 1.00 41.16 125 TRP A N 1
ATOM 995 C CA . TRP A 1 125 ? -7.968 -16.662 -4.139 1.00 41.16 125 TRP A CA 1
ATOM 996 C C . TRP A 1 125 ? -9.404 -16.184 -3.886 1.00 41.16 125 TRP A C 1
ATOM 998 O O . TRP A 1 125 ? -10.071 -16.691 -2.991 1.00 41.16 125 TRP A O 1
ATOM 1008 N N . SER A 1 126 ? -9.906 -15.248 -4.702 1.00 36.22 126 SER A N 1
ATOM 1009 C CA . SER A 1 126 ? -11.287 -14.743 -4.619 1.00 36.22 126 SER A CA 1
ATOM 1010 C C . SER A 1 126 ? -12.328 -15.809 -4.985 1.00 36.22 126 SER A C 1
ATOM 1012 O O . SER A 1 126 ? -13.284 -16.027 -4.245 1.00 36.22 126 SER A O 1
ATOM 1014 N N . SER A 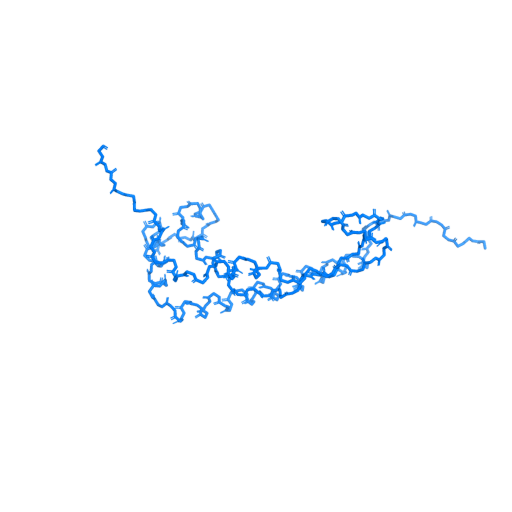1 127 ? -12.111 -16.535 -6.086 1.00 36.28 127 SER A N 1
ATOM 1015 C CA . SER A 1 127 ? -13.048 -17.565 -6.563 1.00 36.28 127 SER A CA 1
ATOM 1016 C C . SER A 1 127 ? -13.045 -18.844 -5.713 1.00 36.28 127 SER A C 1
ATOM 1018 O O . SER A 1 127 ? -14.051 -19.544 -5.663 1.00 36.28 127 SER A O 1
ATOM 1020 N N . SER A 1 128 ? -11.970 -19.101 -4.962 1.00 36.38 128 SER A N 1
ATOM 1021 C CA . SER A 1 128 ? -11.907 -20.176 -3.957 1.00 36.38 128 SER A CA 1
ATOM 1022 C C . SER A 1 128 ? -12.683 -19.850 -2.668 1.0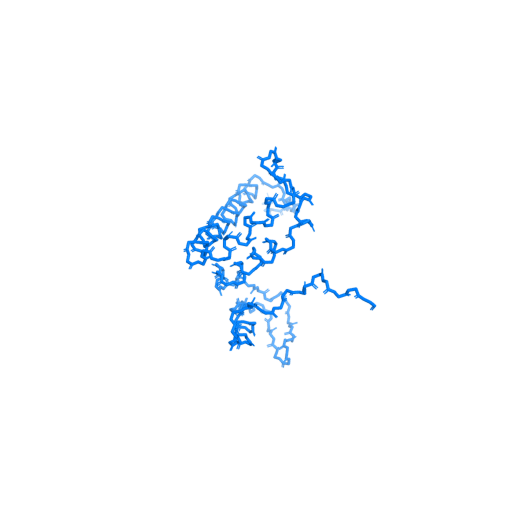0 36.38 128 SER A C 1
ATOM 1024 O O . SER A 1 128 ? -12.922 -20.732 -1.846 1.00 36.38 128 SER A O 1
ATOM 1026 N N . LEU A 1 129 ? -13.069 -18.583 -2.477 1.00 41.31 129 LEU A N 1
ATOM 1027 C CA . LEU A 1 129 ? -13.732 -18.049 -1.286 1.00 41.31 129 LEU A CA 1
ATOM 1028 C C . LEU A 1 129 ? -15.076 -17.391 -1.634 1.00 41.31 129 LEU A C 1
ATOM 1030 O O . LEU A 1 129 ? -15.497 -16.452 -0.966 1.00 41.31 129 LEU A O 1
ATOM 1034 N N . SER A 1 130 ? -15.846 -17.968 -2.565 1.00 36.62 130 SER A N 1
ATOM 1035 C CA . SER A 1 130 ? -17.317 -17.869 -2.510 1.00 36.62 130 SER A CA 1
ATOM 1036 C C . SER A 1 130 ? -17.888 -18.702 -1.343 1.00 36.62 130 SER A C 1
ATOM 1038 O O . SER A 1 130 ? -18.896 -19.395 -1.469 1.00 36.62 130 SER A O 1
ATOM 1040 N N . LEU A 1 131 ? -17.191 -18.675 -0.208 1.00 35.16 131 LEU A N 1
ATOM 1041 C CA . LEU A 1 131 ? -17.667 -19.059 1.107 1.00 35.16 131 LEU A CA 1
ATOM 1042 C C . LEU A 1 131 ? -18.061 -17.752 1.812 1.00 35.16 131 LEU A C 1
ATOM 1044 O O . LEU A 1 131 ? -17.496 -16.704 1.498 1.00 35.16 131 LEU A O 1
ATOM 1048 N N . PRO A 1 132 ? -19.063 -17.784 2.704 1.00 31.98 132 PRO A N 1
ATOM 1049 C CA . PRO A 1 132 ? -19.664 -16.582 3.276 1.00 31.98 132 PRO A CA 1
ATOM 1050 C C . PRO A 1 132 ? -18.614 -15.646 3.895 1.00 31.98 132 PRO A C 1
ATOM 1052 O O . PRO A 1 132 ? -17.542 -16.120 4.289 1.00 31.98 132 PRO A O 1
ATOM 1055 N N . PRO A 1 133 ? -18.923 -14.336 4.019 1.00 36.81 133 PRO A N 1
ATOM 1056 C CA . PRO A 1 133 ? -18.053 -13.376 4.692 1.00 36.81 133 PRO A CA 1
ATOM 1057 C C . PRO A 1 133 ? -17.538 -13.992 5.989 1.00 36.81 133 PRO A C 1
ATOM 1059 O O . PRO A 1 133 ? -18.318 -14.594 6.727 1.00 36.81 133 PRO A O 1
ATOM 1062 N N . CYS A 1 134 ? -16.228 -13.887 6.222 1.00 36.34 134 CYS A N 1
ATOM 1063 C CA . CYS A 1 134 ? -15.483 -14.436 7.355 1.00 36.34 134 CYS A CA 1
ATOM 1064 C C . CYS A 1 134 ? -15.969 -13.884 8.712 1.00 36.34 134 CYS A C 1
ATOM 1066 O O . CYS A 1 134 ? -15.224 -13.252 9.450 1.00 36.34 134 CYS A O 1
ATOM 1068 N N . TYR A 1 135 ? -17.223 -14.139 9.069 1.00 36.09 135 TYR A N 1
ATOM 1069 C CA . TYR A 1 135 ? -17.862 -13.782 10.329 1.00 36.09 135 TYR A CA 1
ATOM 1070 C C . TYR A 1 135 ? -17.625 -14.852 11.410 1.00 36.09 135 TYR A C 1
ATOM 1072 O O . TYR A 1 135 ? -18.108 -14.703 12.526 1.00 36.09 135 TYR A O 1
ATOM 1080 N N . GLY A 1 136 ? -16.881 -15.927 11.108 1.00 32.22 136 GLY A N 1
ATOM 1081 C CA . GLY A 1 136 ? -16.822 -17.124 11.958 1.00 32.22 136 GLY A CA 1
ATOM 1082 C C . GLY A 1 136 ? -15.449 -17.762 12.177 1.00 32.22 136 GLY A C 1
ATOM 1083 O O . GLY A 1 136 ? -15.402 -18.918 12.581 1.00 32.22 136 GLY A O 1
ATOM 1084 N N . ARG A 1 137 ? -14.324 -17.083 11.909 1.00 32.62 137 ARG A N 1
ATOM 1085 C CA . ARG A 1 137 ? -12.995 -17.683 12.157 1.00 32.62 137 ARG A CA 1
ATOM 1086 C C . ARG A 1 137 ? -11.959 -16.715 12.729 1.00 32.62 137 ARG A C 1
ATOM 1088 O O . ARG A 1 137 ? -10.805 -16.719 12.316 1.00 32.62 137 ARG A O 1
ATOM 1095 N N . LEU A 1 138 ? -12.363 -15.914 13.710 1.00 35.66 138 LEU A N 1
ATOM 1096 C CA . LEU A 1 138 ? -11.412 -15.416 14.704 1.00 35.66 138 LEU A CA 1
ATOM 1097 C C . LEU A 1 138 ? -11.424 -16.404 15.873 1.00 35.66 138 LEU A C 1
ATOM 1099 O O . LEU A 1 138 ? -12.508 -16.689 16.387 1.00 35.66 138 LEU A O 1
ATOM 1103 N N . PRO A 1 139 ? -10.275 -16.967 16.280 1.00 31.62 139 PRO A N 1
ATOM 1104 C CA . PRO A 1 139 ? -10.224 -17.817 17.456 1.00 31.62 139 PRO A CA 1
ATOM 1105 C C . PRO A 1 139 ? -10.597 -16.975 18.679 1.00 31.62 139 PRO A C 1
ATOM 1107 O O . PRO A 1 139 ? -9.947 -15.979 18.991 1.00 31.62 139 PRO A O 1
ATOM 1110 N N . SER A 1 140 ? -11.669 -17.367 19.360 1.00 29.75 140 SER A N 1
ATOM 1111 C CA . SER A 1 140 ? -12.017 -16.855 20.680 1.00 29.75 140 SER A CA 1
ATOM 1112 C C . SER A 1 140 ? -10.881 -17.171 21.663 1.00 29.75 140 SER A C 1
ATOM 1114 O O . SER A 1 140 ? -10.569 -18.352 21.839 1.00 29.75 140 SER A O 1
ATOM 1116 N N . PRO A 1 141 ? -10.282 -16.186 22.355 1.00 36.47 141 PRO A N 1
ATOM 1117 C CA . PRO A 1 141 ? -9.324 -16.458 23.415 1.00 36.47 141 PRO A CA 1
ATOM 1118 C C . PRO A 1 141 ? -10.080 -16.756 24.717 1.00 36.47 141 PRO A C 1
ATOM 1120 O O . PRO A 1 141 ? -10.094 -15.929 25.620 1.00 36.47 141 PRO A O 1
ATOM 1123 N N . CYS A 1 142 ? -10.767 -17.903 24.802 1.00 28.34 142 CYS A N 1
ATOM 1124 C CA . CYS A 1 142 ? -11.217 -18.468 26.082 1.00 28.34 142 CYS A CA 1
ATOM 1125 C C . CYS A 1 142 ? -11.753 -19.908 25.940 1.00 28.34 142 CYS A C 1
ATOM 1127 O O . CYS A 1 142 ? -12.953 -20.122 25.783 1.00 28.34 142 CYS A O 1
ATOM 1129 N N . GLN A 1 143 ? -10.876 -20.901 26.059 1.00 28.34 143 GLN A N 1
ATOM 1130 C CA . GLN A 1 143 ? -11.195 -22.153 26.753 1.00 28.34 143 GLN A CA 1
ATOM 1131 C C . GLN A 1 143 ? -9.968 -22.470 27.609 1.00 28.34 143 GLN A C 1
ATOM 1133 O O . GLN A 1 143 ? -8.931 -22.899 27.112 1.00 28.34 143 GLN A O 1
ATOM 1138 N N . LYS A 1 144 ? -10.075 -22.094 28.883 1.00 28.12 144 LYS A N 1
ATOM 1139 C CA . LYS A 1 144 ? -9.258 -22.625 29.965 1.00 28.12 144 LYS A CA 1
ATOM 1140 C C . LYS A 1 144 ? -9.876 -23.975 30.317 1.00 28.12 144 LYS A C 1
ATOM 1142 O O . LYS A 1 144 ? -11.055 -23.978 30.655 1.00 28.12 144 LYS A O 1
ATOM 1147 N N . GLU A 1 145 ? -9.101 -25.041 30.182 1.00 29.84 145 GLU A N 1
ATOM 1148 C CA . GLU A 1 145 ? -8.932 -26.177 31.107 1.00 29.84 145 GLU A CA 1
ATOM 1149 C C . GLU A 1 145 ? -7.917 -27.156 30.508 1.00 29.84 145 GLU A C 1
ATOM 1151 O O . GLU A 1 145 ? -8.022 -27.452 29.295 1.00 29.84 145 GLU A O 1
#

Foldseek 3Di:
DDDDDDPDDCDDPVNVVVVVVCCCVVPPPVVVLLVVLLVVCCVVCVVLVVVQVVQCCVQQNDPHDDDPVCCVSRPSNVVSSVVSCLPSPVPQKDDWDFACAFDADPNRTDHGGDTDIDGCPRVVPVVVPPDDDPPDDDDDPDDDD

InterPro domains:
  IPR001128 Cytochrome P450 [PF00067] (10-117)
  IPR001128 Cytochrome P450 [PR00385] (26-43)
  IPR001128 Cytochrome P450 [PR00385] (79-90)
  IPR002401 Cytochrome P450, E-class, group I [PR00463] (15-32)
  IPR002401 Cytochrome P450, E-class, group I [PR00463] (35-61)
  IPR002401 Cytochrome P450, E-class, group I [PR00463] (78-96)
  IPR036396 Cytochrome P450 superfamily [G3DSA:1.10.630.10] (3-125)
  IPR036396 Cytochrome P450 superfamily [SSF48264] (8-119)
  IPR050182 Cytochrome P450 family 2 [PTHR24300] (9-115)

Organism: NCBI:txid425635

Secondary structure (DSSP, 8-state):
---------S--HHHHHHHHHHHHHHHHHHHHHHHHHHHHHHHH-HHHHHHHHHHHHHHHTTTPPP-GGGGGG-HHHHHHHHHHHHHH---SBPPPEE-SS-EEETTEEE-TT-EE--B-TTHHHHGGG-S--S-S-SPPS----